Protein AF-A0A928TYC0-F1 (afdb_monomer)

Nearest PDB structures (foldseek):
  6ghc-assembly1_A  TM=6.977E-01  e=3.455E-02  Escherichia coli K-12
  8f43-assembly1_A  TM=5.283E-01  e=1.683E-02  Geobacillus stearothermophilus
  8t7s-assembly1_A  TM=5.550E-01  e=7.572E-02  Streptococcus pyogenes
  7z4j-assembly1_B  TM=5.495E-01  e=1.746E+00  Streptococcus pyogenes
  8tzz-assembly1_A  TM=5.481E-01  e=2.267E+00  Streptococcus pyogenes

Mean predicted aligned error: 2.91 Å

Foldseek 3Di:
DCVVLVQAFLQQRHHCVNVVHFADKAQLQDVVRVTDPDPQRITGHHPLQRVLCPNDDDDPVCVVQLLGADDSPPDDLVCFWDADLVQQDIDGPGPNNVNSCVSSVNRDPSNSVVSND

pLDDT: mean 95.1, std 7.68, range [41.31, 98.75]

Secondary structure (DSSP, 8-state):
-TTTTTTB-TTT--BHHHHTS--EEEESS-GGGT--SSTTTEEEE-HHHHHHHTT----HHHHHTT-SPPPTTTS-HHHHEEEETTTTEEEESSHHHHHHHHHTTTT-HHHHHHT--

Solvent-accessible surface area (backbone atoms only — not comparable to full-atom values): 6641 Å² total; per-residue (Å²): 105,57,76,82,41,73,45,21,14,52,85,74,59,54,31,32,76,81,65,74,40,87,64,40,82,33,48,65,46,24,63,95,77,73,33,59,93,47,80,90,31,54,39,45,21,37,66,63,46,42,59,51,43,57,77,56,69,61,49,75,69,37,46,76,62,35,43,37,73,76,49,71,86,80,47,71,57,74,72,21,38,43,79,37,72,92,76,23,38,73,42,58,69,36,61,30,24,42,38,30,39,60,57,44,50,54,69,39,68,75,51,23,62,64,50,70,112

Sequence (117 aa):
MRLKYLRACGYCGVTETSAGSELTIDHYQPHASGGTEADDNLVYACTKCNQYKHNFWPTAQQLAQGLRILHPLNDDISIHISANDEAGYLVALTPTGMFHINLLHLNRPQLVELSIV

Radius of gyration: 13.86 Å; Cα contacts (8 Å, |Δi|>4): 188; chains: 1; bounding box: 30×31×35 Å

Structure (mmCIF, N/CA/C/O backbone):
data_AF-A0A928TYC0-F1
#
_entry.id   AF-A0A928TYC0-F1
#
loop_
_atom_site.group_PDB
_atom_site.id
_atom_site.type_symbol
_atom_site.label_atom_id
_atom_site.label_alt_id
_atom_site.label_comp_id
_atom_site.label_asym_id
_atom_site.label_entity_id
_atom_site.label_seq_id
_atom_site.pdbx_PDB_ins_code
_atom_site.Cartn_x
_atom_site.Cartn_y
_atom_site.Cartn_z
_atom_site.occupancy
_atom_site.B_iso_or_equiv
_atom_site.auth_seq_id
_atom_site.auth_comp_id
_atom_site.auth_asym_id
_atom_site.auth_atom_id
_atom_site.pdbx_PDB_model_num
ATOM 1 N N . MET A 1 1 ? -8.725 -13.272 -5.836 1.00 83.44 1 MET A N 1
ATOM 2 C CA . MET A 1 1 ? -7.645 -12.292 -5.555 1.00 83.44 1 MET A CA 1
ATOM 3 C C . MET A 1 1 ? -6.713 -11.988 -6.728 1.00 83.44 1 MET A C 1
ATOM 5 O O . MET A 1 1 ? -6.721 -10.854 -7.173 1.00 83.44 1 MET A O 1
ATOM 9 N N . ARG A 1 2 ? -5.930 -12.938 -7.261 1.00 92.88 2 ARG A N 1
ATOM 10 C CA . ARG A 1 2 ? -4.887 -12.659 -8.280 1.00 92.88 2 ARG A CA 1
ATOM 11 C C . ARG A 1 2 ? -5.361 -11.839 -9.487 1.00 92.88 2 ARG A C 1
ATOM 13 O O . ARG A 1 2 ? -4.737 -10.848 -9.843 1.00 92.88 2 ARG A O 1
ATOM 20 N N . LEU A 1 3 ? -6.495 -12.216 -10.084 1.00 93.38 3 LEU A N 1
ATOM 21 C CA . LEU A 1 3 ? -7.077 -11.493 -11.225 1.00 93.38 3 LEU A CA 1
ATOM 22 C C . LEU A 1 3 ? -7.606 -10.099 -10.844 1.00 93.38 3 LEU A C 1
ATOM 24 O O . LEU A 1 3 ? -7.484 -9.180 -11.644 1.00 93.38 3 LEU A O 1
ATOM 28 N N . LYS A 1 4 ? -8.121 -9.932 -9.614 1.00 94.12 4 LYS A N 1
ATOM 29 C CA . LYS A 1 4 ? -8.610 -8.647 -9.067 1.00 94.12 4 LYS A CA 1
ATOM 30 C C . LYS A 1 4 ? -7.506 -7.585 -9.062 1.00 94.12 4 LYS A C 1
ATOM 32 O O . LYS A 1 4 ? -7.785 -6.415 -9.266 1.00 94.12 4 LYS A O 1
ATOM 37 N N . TYR A 1 5 ? -6.264 -8.020 -8.857 1.00 96.38 5 TYR A N 1
ATOM 38 C CA . TYR A 1 5 ? -5.074 -7.173 -8.806 1.00 96.38 5 TYR A CA 1
ATOM 39 C C . TYR A 1 5 ? -4.174 -7.319 -10.038 1.00 96.38 5 TYR A C 1
ATOM 41 O O . TYR A 1 5 ? -2.997 -6.987 -9.974 1.00 96.38 5 TYR A O 1
ATOM 49 N N . LEU A 1 6 ? -4.683 -7.867 -11.148 1.00 96.69 6 LEU A N 1
ATOM 50 C CA . LEU A 1 6 ? -3.914 -8.047 -12.389 1.00 96.69 6 LEU A CA 1
ATOM 51 C C . LEU A 1 6 ? -2.568 -8.779 -12.191 1.00 96.69 6 LEU A C 1
ATOM 53 O O . LEU A 1 6 ? -1.602 -8.516 -12.900 1.00 96.69 6 LEU A O 1
ATOM 57 N N . ARG A 1 7 ? -2.503 -9.718 -11.234 1.00 97.31 7 ARG A N 1
ATOM 58 C CA . ARG A 1 7 ? -1.274 -10.437 -10.833 1.00 97.31 7 ARG A CA 1
ATOM 59 C C . ARG A 1 7 ? -0.136 -9.506 -10.384 1.00 97.31 7 ARG A C 1
ATOM 61 O O . ARG A 1 7 ? 1.039 -9.841 -10.532 1.00 97.31 7 ARG A O 1
ATOM 68 N N . ALA A 1 8 ? -0.488 -8.361 -9.811 1.00 97.50 8 ALA A N 1
ATOM 69 C CA . ALA A 1 8 ? 0.429 -7.387 -9.247 1.00 97.50 8 ALA A CA 1
ATOM 70 C C . ALA A 1 8 ? 0.133 -7.126 -7.766 1.00 97.50 8 ALA A C 1
ATOM 72 O O . ALA A 1 8 ? -0.973 -7.343 -7.273 1.00 97.50 8 ALA A O 1
ATOM 73 N N . CYS A 1 9 ? 1.144 -6.668 -7.038 1.00 98.25 9 CYS A N 1
ATOM 74 C CA . CYS A 1 9 ? 1.006 -6.220 -5.663 1.00 98.25 9 CYS A CA 1
ATOM 75 C C . CYS A 1 9 ? 0.120 -4.972 -5.627 1.00 98.25 9 CYS A C 1
ATOM 77 O O . CYS A 1 9 ? 0.474 -3.962 -6.228 1.00 98.25 9 CYS A O 1
ATOM 79 N N . GLY A 1 10 ? -0.975 -5.001 -4.868 1.00 97.94 10 GLY A N 1
ATOM 80 C CA . GLY A 1 10 ? -1.871 -3.856 -4.715 1.00 97.94 10 GLY A CA 1
ATOM 81 C C . GLY A 1 10 ? -1.175 -2.618 -4.145 1.00 97.94 10 GLY A C 1
ATOM 82 O O . GLY A 1 10 ? -1.563 -1.507 -4.463 1.00 97.94 10 GLY A O 1
ATOM 83 N N . TYR A 1 11 ? -0.115 -2.794 -3.354 1.00 98.06 11 TYR A N 1
ATOM 84 C CA . TYR A 1 11 ? 0.597 -1.678 -2.730 1.00 98.06 11 TYR A CA 1
ATOM 85 C C . TYR A 1 11 ? 1.693 -1.053 -3.597 1.00 98.06 11 TYR A C 1
ATOM 87 O O . TYR A 1 11 ? 1.846 0.160 -3.604 1.00 98.06 11 TYR A O 1
ATOM 95 N N . CYS A 1 12 ? 2.499 -1.866 -4.287 1.00 96.69 12 CYS A N 1
ATOM 96 C CA . CYS A 1 12 ? 3.680 -1.374 -5.014 1.00 96.69 12 CYS A CA 1
ATOM 97 C C . CYS A 1 12 ? 3.698 -1.705 -6.507 1.00 96.69 12 CYS A C 1
ATOM 99 O O . CYS A 1 12 ? 4.694 -1.432 -7.164 1.00 96.69 12 CYS A O 1
ATOM 101 N N . GLY A 1 13 ? 2.670 -2.366 -7.038 1.00 95.94 13 GLY A N 1
ATOM 102 C CA . GLY A 1 13 ? 2.583 -2.711 -8.458 1.00 95.94 13 GLY A CA 1
ATOM 103 C C . GLY A 1 13 ? 3.507 -3.841 -8.932 1.00 95.9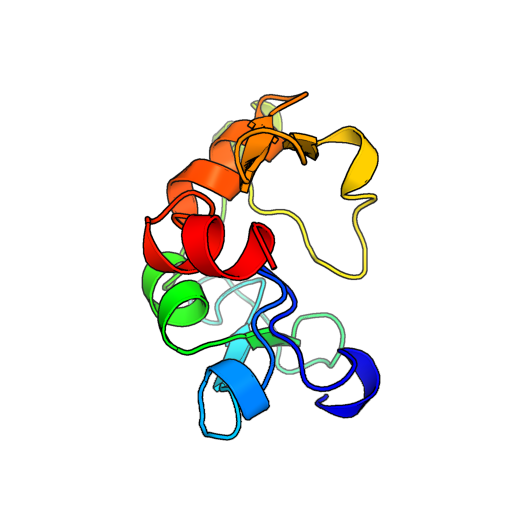4 13 GLY A C 1
ATOM 104 O O . GLY A 1 13 ? 3.361 -4.292 -10.063 1.00 95.94 13 GLY A O 1
ATOM 105 N N . VAL A 1 14 ? 4.416 -4.361 -8.093 1.00 95.94 14 VAL A N 1
ATOM 106 C CA . VAL A 1 14 ? 5.288 -5.498 -8.460 1.00 95.94 14 VAL A CA 1
ATOM 107 C C . VAL A 1 14 ? 4.460 -6.680 -8.948 1.00 95.94 14 VAL A C 1
ATOM 109 O O . VAL A 1 14 ? 3.600 -7.173 -8.219 1.00 95.94 14 VAL A O 1
ATOM 112 N N . THR A 1 15 ? 4.760 -7.157 -10.152 1.00 96.81 15 THR A N 1
ATOM 113 C CA . THR A 1 15 ? 4.076 -8.300 -10.765 1.00 96.81 15 THR A CA 1
ATOM 114 C C . THR A 1 15 ? 4.626 -9.635 -10.261 1.00 96.81 15 THR A C 1
ATOM 116 O O . THR A 1 15 ? 5.768 -9.714 -9.807 1.00 96.81 15 THR A O 1
ATOM 119 N N . GLU A 1 16 ? 3.840 -10.707 -10.390 1.00 96.75 16 GLU A N 1
ATOM 120 C CA . GLU A 1 16 ? 4.314 -12.087 -10.176 1.00 96.75 16 GLU A CA 1
ATOM 121 C C . GLU A 1 16 ? 5.559 -12.402 -11.020 1.00 96.75 16 GLU A C 1
ATOM 123 O O . GLU A 1 16 ? 6.484 -13.050 -10.538 1.00 96.75 16 GLU A O 1
ATOM 128 N N . THR A 1 17 ? 5.617 -11.892 -12.256 1.00 95.69 17 THR A N 1
ATOM 129 C CA . THR A 1 17 ? 6.767 -12.064 -13.154 1.00 95.69 17 THR A CA 1
ATOM 130 C C . THR A 1 17 ? 8.019 -11.396 -12.592 1.00 95.69 17 THR A C 1
ATOM 132 O O . THR A 1 17 ? 9.063 -12.034 -12.510 1.00 95.69 17 THR A O 1
ATOM 135 N N . SER A 1 18 ? 7.913 -10.143 -12.140 1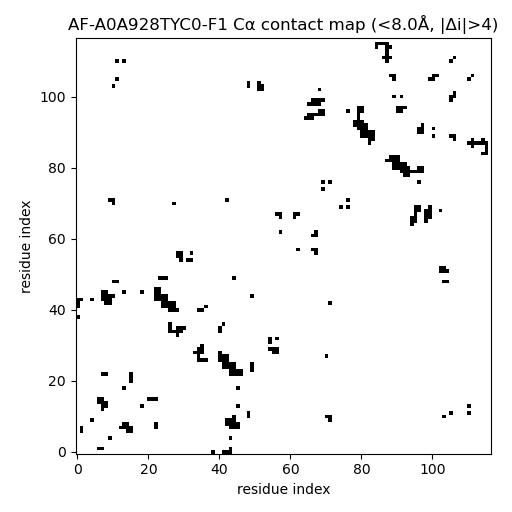.00 94.19 18 SER A N 1
ATOM 136 C CA . SER A 1 18 ? 9.027 -9.418 -11.511 1.00 94.19 18 SER A CA 1
ATOM 137 C C . SER A 1 18 ? 9.452 -10.052 -10.180 1.00 94.19 18 SER A C 1
ATOM 139 O O . SER A 1 18 ? 10.625 -10.012 -9.823 1.00 94.19 18 SER A O 1
ATOM 141 N N . ALA A 1 19 ? 8.509 -10.644 -9.441 1.00 93.81 19 ALA A N 1
ATOM 142 C CA . ALA A 1 19 ? 8.775 -11.365 -8.196 1.00 93.81 19 ALA A CA 1
ATOM 143 C C . ALA A 1 19 ? 9.269 -12.809 -8.409 1.00 93.81 19 ALA A C 1
ATOM 145 O O . ALA A 1 19 ? 9.694 -13.451 -7.447 1.00 93.81 19 ALA A O 1
ATOM 146 N N . GLY A 1 20 ? 9.166 -13.347 -9.628 1.00 95.62 20 GLY A N 1
ATOM 147 C CA . GLY A 1 20 ? 9.465 -14.745 -9.947 1.00 95.62 20 GLY A CA 1
ATOM 148 C C . GLY A 1 20 ? 8.584 -15.769 -9.217 1.00 95.62 20 GLY A C 1
ATOM 149 O O . GLY A 1 20 ? 8.991 -16.919 -9.072 1.00 95.62 20 GLY A O 1
ATOM 150 N N . SER A 1 21 ? 7.422 -15.366 -8.692 1.00 95.50 21 SER A N 1
ATOM 151 C CA . SER A 1 21 ? 6.551 -16.216 -7.865 1.00 95.50 21 SER A CA 1
ATOM 152 C C . SER A 1 21 ? 5.141 -15.638 -7.706 1.00 95.50 21 SER A C 1
ATOM 154 O O . SER A 1 21 ? 4.903 -14.457 -7.965 1.00 95.50 21 SER A O 1
ATOM 156 N N . GLU A 1 22 ? 4.199 -16.472 -7.250 1.00 97.25 22 GLU A N 1
ATOM 157 C CA . GLU A 1 22 ? 2.928 -15.976 -6.713 1.00 97.25 22 GLU A CA 1
ATOM 158 C C . GLU A 1 22 ? 3.174 -15.111 -5.469 1.00 97.25 22 GLU A C 1
ATOM 160 O O . GLU A 1 22 ? 4.104 -15.342 -4.694 1.00 97.25 22 GLU A O 1
ATOM 165 N N . LEU A 1 23 ? 2.337 -14.095 -5.286 1.00 97.81 23 LEU A N 1
ATOM 166 C CA . LEU A 1 23 ? 2.421 -13.173 -4.163 1.00 97.81 23 LEU A CA 1
ATOM 167 C C . LEU A 1 23 ? 1.588 -13.680 -2.978 1.00 97.81 23 LEU A C 1
ATOM 169 O O . LEU A 1 23 ? 0.871 -14.677 -3.047 1.00 97.81 23 LEU A O 1
ATOM 173 N N . THR A 1 24 ? 1.680 -12.965 -1.866 1.00 98.06 24 THR A N 1
ATOM 174 C CA . THR A 1 24 ? 0.981 -13.297 -0.622 1.00 98.06 24 THR A CA 1
ATOM 175 C C . THR A 1 24 ? -0.378 -12.604 -0.524 1.00 98.06 24 THR A C 1
ATOM 177 O O . THR A 1 24 ? -0.707 -11.708 -1.307 1.00 98.06 24 THR A O 1
ATOM 180 N N . ILE A 1 25 ? -1.164 -13.013 0.469 1.00 97.69 25 ILE A N 1
ATOM 181 C CA . ILE A 1 25 ? -2.396 -12.340 0.879 1.00 97.69 25 ILE A CA 1
ATOM 182 C C . ILE A 1 25 ? -2.088 -11.541 2.148 1.00 97.69 25 ILE A C 1
ATOM 184 O O . ILE A 1 25 ? -1.529 -12.089 3.096 1.00 97.69 25 ILE A O 1
ATOM 188 N N . ASP A 1 26 ? -2.411 -10.251 2.141 1.00 98.25 26 ASP A N 1
ATOM 189 C CA . ASP A 1 26 ? -2.342 -9.364 3.303 1.00 98.25 26 ASP A CA 1
ATOM 190 C C . ASP A 1 26 ? -3.754 -8.979 3.749 1.00 98.25 26 ASP A C 1
ATOM 192 O O . ASP A 1 26 ? -4.619 -8.698 2.918 1.00 98.25 26 ASP A O 1
ATOM 196 N N . HIS A 1 27 ? -3.966 -8.918 5.060 1.00 98.38 27 HIS A N 1
ATOM 197 C CA . HIS A 1 27 ? -5.163 -8.331 5.650 1.00 98.38 27 HIS A CA 1
ATOM 198 C C . HIS A 1 27 ? -4.943 -6.834 5.824 1.00 98.38 27 HIS A C 1
ATOM 200 O O . HIS A 1 27 ? -4.165 -6.429 6.690 1.00 98.38 27 HIS A O 1
ATOM 206 N N . TYR A 1 28 ? -5.633 -6.005 5.041 1.00 98.31 28 TYR A N 1
ATOM 207 C CA . TYR A 1 28 ? -5.516 -4.549 5.092 1.00 98.31 28 TYR A CA 1
ATOM 208 C C . TYR A 1 28 ? -5.659 -4.026 6.528 1.00 98.31 28 TYR A C 1
ATOM 210 O O . TYR A 1 28 ? -4.736 -3.392 7.044 1.00 98.31 28 TYR A O 1
ATOM 218 N N . GLN A 1 29 ? -6.753 -4.390 7.200 1.00 98.38 29 GLN A N 1
ATOM 219 C CA . GLN A 1 29 ? -6.858 -4.385 8.653 1.00 98.38 29 GLN A CA 1
ATOM 220 C C . GLN A 1 29 ? -6.370 -5.732 9.194 1.00 98.38 29 GLN A C 1
ATOM 222 O O . GLN A 1 29 ? -6.989 -6.753 8.896 1.00 98.38 29 GLN A O 1
ATOM 227 N N . PRO A 1 30 ? -5.300 -5.775 10.003 1.00 97.75 30 PRO A N 1
ATOM 228 C CA . PRO A 1 30 ? -4.823 -7.015 10.606 1.00 97.75 30 PRO A CA 1
ATOM 229 C C . PRO A 1 30 ? -5.871 -7.658 11.523 1.00 97.75 30 PRO A C 1
ATOM 231 O O . PRO A 1 30 ? -6.605 -6.959 12.227 1.00 97.75 30 PRO A O 1
ATOM 234 N N . HIS A 1 31 ? -5.870 -8.989 11.625 1.00 95.56 31 HIS A N 1
ATOM 235 C CA . HIS A 1 31 ? -6.732 -9.720 12.568 1.00 95.56 31 HIS A CA 1
ATOM 236 C C . HIS A 1 31 ? -6.588 -9.261 14.015 1.00 95.56 31 HIS A C 1
ATOM 238 O O . HIS A 1 31 ? -7.584 -9.093 14.714 1.00 95.56 31 HIS A O 1
ATOM 244 N N . ALA A 1 32 ? -5.354 -9.003 14.457 1.00 95.44 32 ALA A N 1
ATOM 245 C CA . ALA A 1 32 ? -5.074 -8.508 15.805 1.00 95.44 32 ALA A CA 1
ATOM 246 C C . ALA A 1 32 ? -5.738 -7.148 16.098 1.00 95.44 32 ALA A C 1
ATOM 248 O O . ALA A 1 32 ? -5.888 -6.769 17.256 1.00 95.44 32 ALA A O 1
ATOM 249 N N . SER A 1 33 ? -6.150 -6.427 15.055 1.00 96.31 33 SER A N 1
ATOM 250 C CA . SER A 1 33 ? -6.861 -5.154 15.128 1.00 96.31 33 SER A CA 1
ATOM 251 C C . SER A 1 33 ? -8.337 -5.280 14.735 1.00 96.31 33 SER A C 1
ATOM 253 O O . SER A 1 33 ? -8.980 -4.257 14.524 1.00 96.31 33 SER A O 1
ATOM 255 N N . GLY A 1 34 ? -8.886 -6.497 14.637 1.00 97.12 34 GLY A N 1
ATOM 256 C CA . GLY A 1 34 ? -10.297 -6.751 14.322 1.00 97.12 34 GLY A CA 1
ATOM 257 C C . GLY A 1 34 ? -10.617 -6.926 12.834 1.00 97.12 34 GLY A C 1
ATOM 258 O O . GLY A 1 34 ? -11.787 -6.886 12.466 1.00 97.12 34 GLY A O 1
ATOM 259 N N . GLY A 1 35 ? -9.606 -7.108 11.981 1.00 97.06 35 GLY A N 1
ATOM 260 C CA . GLY A 1 35 ? -9.800 -7.378 10.556 1.00 97.06 35 GLY A CA 1
ATOM 261 C C . GLY A 1 35 ? -10.484 -8.714 10.266 1.00 97.06 35 GLY A C 1
ATOM 262 O O . GLY A 1 35 ? -10.358 -9.677 11.028 1.00 97.06 35 GLY A O 1
ATOM 263 N N . THR A 1 36 ? -11.199 -8.766 9.144 1.00 97.06 36 THR A N 1
ATOM 264 C CA . THR A 1 36 ? -11.975 -9.926 8.686 1.00 97.06 36 THR A CA 1
ATOM 265 C C . THR A 1 36 ? -11.267 -10.670 7.549 1.00 97.06 36 THR A C 1
ATOM 267 O O . THR A 1 36 ? -10.339 -10.151 6.932 1.00 97.06 36 THR A O 1
ATOM 270 N N . GLU A 1 37 ? -11.750 -11.871 7.230 1.00 96.56 37 GLU A N 1
ATOM 271 C CA . GLU A 1 37 ? -11.354 -12.640 6.034 1.00 96.56 37 GLU A CA 1
ATOM 272 C C . GLU A 1 37 ? -12.173 -12.262 4.785 1.00 96.56 37 GLU A C 1
ATOM 274 O O . GLU A 1 37 ? -12.205 -13.000 3.802 1.00 96.56 37 GLU A O 1
ATOM 279 N N . ALA A 1 38 ? -12.920 -11.157 4.834 1.00 95.94 38 ALA A N 1
ATOM 280 C CA . ALA A 1 38 ? -13.757 -10.741 3.720 1.00 95.94 38 ALA A CA 1
ATOM 281 C C . ALA A 1 38 ? -12.904 -10.182 2.570 1.00 95.94 38 ALA A C 1
ATOM 283 O O . ALA A 1 38 ? -11.876 -9.542 2.785 1.00 95.94 38 ALA A O 1
ATOM 284 N N . ASP A 1 39 ? -13.358 -10.395 1.334 1.00 93.44 39 ASP A N 1
ATOM 285 C CA . ASP A 1 39 ? -12.641 -10.019 0.105 1.00 93.44 39 ASP A CA 1
ATOM 286 C C . ASP A 1 39 ? -12.310 -8.516 -0.017 1.00 93.44 39 ASP A C 1
ATOM 288 O O . ASP A 1 39 ? -11.485 -8.132 -0.854 1.00 93.44 39 ASP A O 1
ATOM 292 N N . ASP A 1 40 ? -12.979 -7.657 0.751 1.00 94.38 40 ASP A N 1
ATOM 293 C CA . ASP A 1 40 ? -12.746 -6.213 0.836 1.00 94.38 40 ASP A CA 1
ATOM 294 C C . ASP A 1 40 ? -11.646 -5.828 1.839 1.00 94.38 40 ASP A C 1
ATOM 296 O O . ASP A 1 40 ? -11.113 -4.727 1.743 1.00 94.38 40 ASP A O 1
ATOM 300 N N . ASN A 1 41 ? -11.264 -6.737 2.740 1.00 97.81 41 ASN A N 1
ATOM 301 C CA . ASN A 1 41 ? -10.135 -6.589 3.656 1.00 97.81 41 ASN A CA 1
ATOM 302 C C . ASN A 1 41 ? -8.866 -7.306 3.158 1.00 97.81 41 ASN A C 1
ATOM 304 O O . ASN A 1 41 ? -7.798 -7.133 3.739 1.00 97.81 41 ASN A O 1
ATOM 308 N N . LEU A 1 42 ? -8.952 -8.114 2.096 1.00 98.00 42 LEU A N 1
ATOM 309 C CA . LEU A 1 42 ? -7.814 -8.865 1.560 1.00 98.00 42 LEU A CA 1
ATOM 310 C C . LEU A 1 42 ? -7.148 -8.153 0.376 1.00 98.00 42 LEU A C 1
ATOM 312 O O . LEU A 1 42 ? -7.772 -7.883 -0.655 1.00 98.00 42 LEU A O 1
ATOM 316 N N . VAL A 1 43 ? -5.837 -7.936 0.488 1.00 98.44 43 VAL A N 1
ATOM 317 C CA . VAL A 1 43 ? -4.990 -7.312 -0.535 1.00 98.44 43 VAL A CA 1
ATOM 318 C C . VAL A 1 43 ? -3.970 -8.314 -1.061 1.00 98.44 43 VAL A C 1
ATOM 320 O O . VAL A 1 43 ? -3.304 -9.012 -0.298 1.00 98.44 43 VAL A O 1
ATOM 323 N N . TYR A 1 44 ? -3.816 -8.388 -2.387 1.00 98.50 44 TYR A N 1
ATOM 324 C CA . TYR A 1 44 ? -2.762 -9.209 -2.985 1.00 98.50 44 TYR A CA 1
ATOM 325 C C . TYR A 1 44 ? -1.452 -8.444 -2.895 1.00 98.50 44 TYR A C 1
ATOM 327 O O . TYR A 1 44 ? -1.331 -7.365 -3.468 1.00 98.50 44 TYR A O 1
ATOM 335 N N . ALA A 1 45 ? -0.488 -8.956 -2.140 1.00 98.31 45 ALA A N 1
ATOM 336 C CA . ALA A 1 45 ? 0.693 -8.199 -1.757 1.00 98.31 45 ALA A CA 1
ATOM 337 C C . ALA A 1 45 ? 1.963 -9.021 -1.949 1.00 98.31 45 ALA A C 1
ATOM 339 O O . ALA A 1 45 ? 2.042 -10.183 -1.548 1.00 98.31 45 ALA A O 1
ATOM 340 N N . CYS A 1 46 ? 3.004 -8.410 -2.516 1.00 98.12 46 CYS A N 1
ATOM 341 C CA . CYS A 1 46 ? 4.325 -9.028 -2.521 1.00 98.12 46 CYS A CA 1
ATOM 342 C C . CYS A 1 46 ? 4.831 -9.210 -1.083 1.00 98.12 46 CYS A C 1
ATOM 344 O O . CYS A 1 46 ? 4.498 -8.425 -0.189 1.00 98.12 46 CYS A O 1
ATOM 346 N N . THR A 1 47 ? 5.684 -10.214 -0.876 1.00 97.88 47 THR A N 1
ATOM 347 C CA . THR A 1 47 ? 6.214 -10.574 0.447 1.00 97.88 47 THR A CA 1
ATOM 348 C C . THR A 1 47 ? 6.810 -9.377 1.184 1.00 97.88 47 THR A C 1
ATOM 350 O O . THR A 1 47 ? 6.583 -9.217 2.377 1.00 97.88 47 THR A O 1
ATOM 353 N N . LYS A 1 48 ? 7.522 -8.491 0.474 1.00 97.94 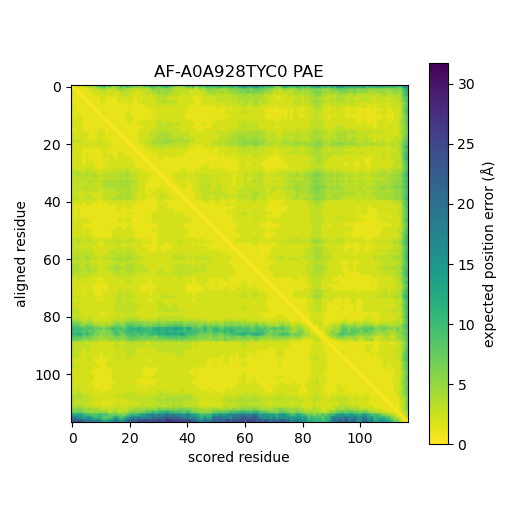48 LYS A N 1
ATOM 354 C CA . LYS A 1 48 ? 8.134 -7.297 1.070 1.00 97.94 48 LYS A CA 1
ATOM 355 C C . LYS A 1 48 ? 7.099 -6.302 1.589 1.00 97.94 48 LYS A C 1
ATOM 357 O O . LYS A 1 48 ? 7.199 -5.900 2.738 1.00 97.94 48 LYS A O 1
ATOM 362 N N . CYS A 1 49 ? 6.102 -5.926 0.789 1.00 98.44 49 CYS A N 1
ATOM 363 C CA . CYS A 1 49 ? 5.078 -4.977 1.237 1.00 98.44 49 CYS A CA 1
ATOM 364 C C . CYS A 1 49 ? 4.239 -5.538 2.388 1.00 98.44 49 CYS A C 1
ATOM 366 O O . CYS A 1 49 ?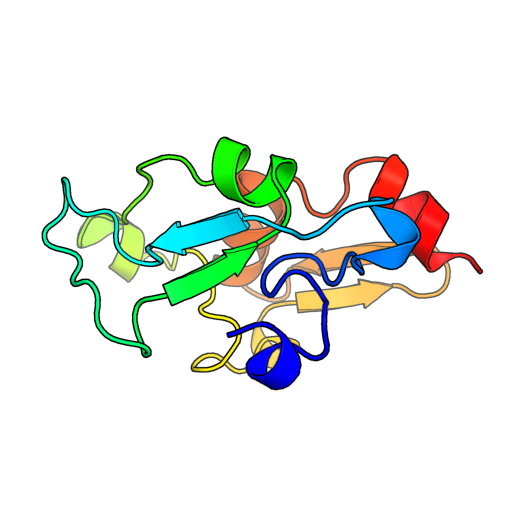 3.978 -4.808 3.338 1.00 98.44 49 CYS A O 1
ATOM 368 N N . ASN A 1 50 ? 3.886 -6.826 2.336 1.00 98.44 50 ASN A N 1
ATOM 369 C CA . ASN A 1 50 ? 3.187 -7.494 3.433 1.00 98.44 50 ASN A CA 1
ATOM 370 C C . ASN A 1 50 ? 4.033 -7.464 4.727 1.00 98.44 50 ASN A C 1
ATOM 372 O O . ASN A 1 50 ? 3.564 -7.041 5.778 1.00 98.44 50 ASN A O 1
ATOM 376 N N . GLN A 1 51 ? 5.331 -7.781 4.635 1.00 98.31 51 GLN A N 1
ATOM 377 C CA . GLN A 1 51 ? 6.257 -7.707 5.773 1.00 98.31 51 GLN A CA 1
ATOM 378 C C . GLN A 1 51 ? 6.466 -6.286 6.310 1.00 98.31 51 GLN A C 1
ATOM 380 O O . GLN A 1 51 ? 6.530 -6.115 7.522 1.00 98.31 51 GLN A O 1
ATOM 385 N N . TYR A 1 52 ? 6.583 -5.276 5.443 1.00 98.44 52 TYR A N 1
ATOM 386 C CA . TYR A 1 52 ? 6.758 -3.883 5.869 1.00 98.44 52 TYR A CA 1
ATOM 387 C C . TYR A 1 52 ? 5.508 -3.326 6.547 1.00 98.44 52 TYR A C 1
ATOM 389 O O . TYR A 1 52 ? 5.611 -2.662 7.575 1.00 98.44 52 TYR A O 1
ATOM 397 N N . LYS A 1 53 ? 4.323 -3.631 6.005 1.00 98.38 53 LYS A N 1
ATOM 398 C CA . LYS A 1 53 ? 3.054 -3.273 6.639 1.00 98.38 53 LYS A CA 1
ATOM 399 C C . LYS A 1 53 ? 2.887 -3.981 7.982 1.00 98.38 53 LYS A C 1
ATOM 401 O O . LYS A 1 53 ? 2.441 -3.360 8.946 1.00 98.38 53 LYS A O 1
ATOM 406 N N . HIS A 1 54 ? 3.249 -5.264 8.044 1.00 97.56 54 HIS A N 1
ATOM 407 C CA . HIS A 1 54 ? 3.123 -6.098 9.233 1.00 97.56 54 HIS A CA 1
ATOM 408 C C . HIS A 1 54 ? 1.698 -5.990 9.826 1.00 97.56 54 HIS A C 1
ATOM 410 O O . HIS A 1 54 ? 0.694 -6.011 9.113 1.00 97.56 54 HIS A O 1
ATOM 416 N N . ASN A 1 55 ? 1.601 -5.827 11.142 1.00 97.56 55 ASN A N 1
ATOM 417 C CA . ASN A 1 55 ? 0.369 -5.621 11.892 1.00 97.56 55 ASN A CA 1
ATOM 418 C C . ASN A 1 55 ? -0.022 -4.138 12.040 1.00 97.56 55 ASN A C 1
ATOM 420 O O . ASN A 1 55 ? -0.747 -3.804 12.978 1.00 97.56 55 ASN A O 1
ATOM 424 N N . PHE A 1 56 ? 0.459 -3.241 11.174 1.00 98.38 56 PHE A N 1
ATOM 425 C CA . PHE A 1 56 ? 0.096 -1.832 11.272 1.00 98.38 56 PHE A CA 1
ATOM 426 C C . PHE A 1 56 ? -1.409 -1.625 11.054 1.00 98.38 56 PHE A C 1
ATOM 428 O O . PHE A 1 56 ? -1.974 -2.038 10.040 1.00 98.38 56 PHE A O 1
ATOM 435 N N . TRP A 1 57 ? -2.027 -0.905 11.987 1.00 98.31 57 TRP A N 1
ATOM 436 C CA . TRP A 1 57 ? -3.359 -0.330 11.862 1.00 98.31 57 TRP A CA 1
ATOM 437 C C . TRP A 1 57 ? -3.369 1.035 12.560 1.00 98.31 57 TRP A C 1
ATOM 439 O O . TRP A 1 57 ? -2.865 1.130 13.685 1.00 98.31 57 TRP A O 1
ATOM 449 N N . PRO A 1 58 ? -3.887 2.107 11.933 1.00 98.12 58 PRO A N 1
ATOM 450 C CA . PRO A 1 58 ? -3.833 3.432 12.530 1.00 98.12 58 PRO A CA 1
ATOM 451 C C . PRO A 1 58 ? -4.755 3.527 13.750 1.00 98.12 58 PRO A C 1
ATOM 453 O O . PRO A 1 58 ? -5.909 3.099 13.730 1.00 98.12 58 PRO A O 1
ATOM 456 N N . THR A 1 59 ? -4.269 4.168 14.809 1.00 98.06 59 THR A N 1
ATOM 457 C CA . THR A 1 59 ? -5.129 4.667 15.892 1.00 98.06 59 THR A CA 1
ATOM 458 C C . THR A 1 59 ? -6.043 5.788 15.385 1.00 98.06 59 THR A C 1
ATOM 460 O O . THR A 1 59 ? -5.766 6.416 14.363 1.00 98.06 59 THR A O 1
ATOM 463 N N . ALA A 1 60 ? -7.098 6.123 16.135 1.00 97.69 60 ALA A N 1
ATOM 464 C CA . ALA A 1 60 ? -7.985 7.239 15.785 1.00 97.69 60 ALA A CA 1
ATOM 465 C C . ALA A 1 60 ? -7.230 8.576 15.629 1.00 97.69 60 ALA A C 1
ATOM 467 O O . ALA A 1 60 ? -7.515 9.355 14.722 1.00 97.69 60 ALA A O 1
ATOM 468 N N . GLN A 1 61 ? -6.221 8.819 16.473 1.00 98.25 61 GLN A N 1
ATOM 469 C CA . GLN A 1 61 ? -5.393 10.023 16.399 1.00 98.25 61 GLN A CA 1
ATOM 470 C C . GLN A 1 61 ? -4.502 10.039 15.148 1.00 98.25 61 GLN A C 1
ATOM 472 O O . GLN A 1 61 ? -4.389 11.074 14.494 1.00 98.25 61 GLN A O 1
ATOM 477 N N . GLN A 1 62 ? -3.886 8.906 14.800 1.00 98.25 62 GLN A N 1
ATOM 478 C CA . GLN A 1 62 ? -3.103 8.772 13.566 1.00 98.25 62 GLN A CA 1
ATOM 479 C C . GLN A 1 62 ? -3.986 8.958 12.333 1.00 98.25 62 GLN A C 1
ATOM 481 O O . GLN A 1 62 ? -3.614 9.685 11.414 1.00 98.25 62 GLN A O 1
ATOM 486 N N . LEU A 1 63 ? -5.184 8.371 12.345 1.00 97.19 63 LEU A N 1
ATOM 487 C CA . LEU A 1 63 ? -6.150 8.502 11.264 1.00 97.19 63 LEU A CA 1
ATOM 488 C C . LEU A 1 63 ? -6.567 9.963 11.047 1.00 97.19 63 LEU A C 1
ATOM 490 O O . LEU A 1 63 ? -6.565 10.427 9.910 1.00 97.19 63 LEU A O 1
ATOM 494 N N . ALA A 1 64 ? -6.834 10.710 12.124 1.00 97.12 64 ALA A N 1
ATOM 495 C CA . ALA A 1 64 ? -7.156 12.139 12.058 1.00 97.12 64 ALA A CA 1
ATOM 496 C C . ALA A 1 64 ? -6.017 13.000 11.473 1.00 97.12 64 ALA A C 1
ATOM 498 O O . ALA A 1 64 ? -6.267 14.078 10.944 1.00 97.12 64 ALA A O 1
ATOM 499 N N . GLN A 1 65 ? -4.773 12.520 11.542 1.00 97.81 65 GLN A N 1
ATOM 500 C CA . GLN A 1 65 ? -3.593 13.164 10.952 1.00 97.81 65 GLN A CA 1
ATOM 501 C C . GLN A 1 65 ? -3.266 12.639 9.543 1.00 97.81 65 GLN A C 1
ATOM 503 O O . GLN A 1 65 ? -2.260 13.027 8.951 1.00 97.81 65 GLN A O 1
ATOM 508 N N . GLY A 1 66 ? -4.083 11.732 9.001 1.00 97.62 66 GLY A N 1
ATOM 509 C CA . GLY A 1 66 ? -3.842 11.093 7.711 1.00 97.62 66 GLY A CA 1
ATOM 510 C C . GLY A 1 66 ? -2.729 10.041 7.726 1.00 97.62 66 GLY A C 1
ATOM 511 O O . GLY A 1 66 ? -2.317 9.603 6.658 1.00 97.62 66 GLY A O 1
ATOM 512 N N . LEU A 1 67 ? -2.251 9.602 8.894 1.00 98.38 67 LEU A N 1
ATOM 513 C CA . LEU A 1 67 ? -1.186 8.604 9.044 1.00 98.38 67 LEU A CA 1
ATOM 514 C C . LEU A 1 67 ? -1.746 7.187 8.884 1.00 98.38 67 LEU A C 1
ATOM 516 O O . LEU A 1 67 ? -1.877 6.431 9.846 1.00 98.38 67 LEU A O 1
ATOM 520 N N . ARG A 1 68 ? -2.125 6.850 7.654 1.00 98.38 68 ARG A N 1
ATOM 521 C CA . ARG A 1 68 ? -2.659 5.543 7.272 1.00 98.38 68 ARG A CA 1
ATOM 522 C C . ARG A 1 68 ? -2.071 5.092 5.943 1.00 98.38 68 ARG A C 1
ATOM 524 O O . ARG A 1 68 ? -1.584 5.902 5.159 1.00 98.38 68 ARG A O 1
ATOM 531 N N . ILE A 1 69 ? -2.176 3.800 5.673 1.00 98.31 69 ILE A N 1
ATOM 532 C CA . ILE A 1 69 ? -1.966 3.270 4.328 1.00 98.31 69 ILE A CA 1
ATOM 533 C C . ILE A 1 69 ? -3.213 3.491 3.466 1.00 98.31 69 ILE A C 1
ATOM 535 O O . ILE A 1 69 ? -4.324 3.602 3.984 1.00 98.31 69 ILE A O 1
ATOM 539 N N . LEU A 1 70 ? -3.010 3.566 2.154 1.00 98.62 70 LEU A N 1
ATOM 540 C CA . LEU A 1 70 ? -4.067 3.570 1.157 1.00 98.62 70 LEU A CA 1
ATOM 541 C C . LEU A 1 70 ? -4.515 2.135 0.871 1.00 98.62 70 LEU A C 1
ATOM 543 O O . LEU A 1 70 ? -3.683 1.235 0.725 1.00 98.62 70 LEU A O 1
ATOM 547 N N . HIS A 1 71 ? -5.823 1.931 0.785 1.00 98.25 71 HIS A N 1
ATOM 548 C CA . HIS A 1 71 ? -6.416 0.711 0.282 1.00 98.25 71 HIS A CA 1
ATOM 549 C C . HIS A 1 71 ? -6.444 0.756 -1.252 1.00 98.25 71 HIS A C 1
ATOM 551 O O . HIS A 1 71 ? -7.106 1.621 -1.829 1.00 98.25 71 HIS A O 1
ATOM 557 N N . PRO A 1 72 ? -5.816 -0.207 -1.940 1.00 96.75 72 PRO A N 1
ATOM 558 C CA . PRO A 1 72 ? -5.555 -0.115 -3.378 1.00 96.75 72 PRO A CA 1
ATOM 559 C C . PRO A 1 72 ? -6.789 -0.153 -4.285 1.00 96.75 72 PRO A C 1
ATOM 561 O O . PRO A 1 72 ? -6.678 0.138 -5.469 1.00 96.75 72 PRO A O 1
ATOM 564 N N . LEU A 1 73 ? -7.950 -0.547 -3.757 1.00 95.44 73 LEU A N 1
ATOM 565 C CA . LEU A 1 73 ? -9.207 -0.592 -4.515 1.00 95.44 73 LEU A CA 1
ATOM 566 C C . LEU A 1 73 ? -10.271 0.388 -4.014 1.00 95.44 73 LEU A C 1
ATOM 568 O O . LEU A 1 73 ? -11.302 0.522 -4.664 1.00 95.44 73 LEU A O 1
ATOM 572 N N . ASN A 1 74 ? -10.048 1.027 -2.860 1.00 96.25 74 ASN A N 1
ATOM 573 C CA . ASN A 1 74 ? -11.059 1.892 -2.237 1.00 96.25 74 ASN A CA 1
ATOM 574 C C . ASN A 1 74 ? -10.612 3.357 -2.214 1.00 96.25 74 ASN A C 1
ATOM 576 O O . ASN A 1 74 ? -11.460 4.243 -2.207 1.00 96.25 74 ASN A O 1
ATOM 580 N N . ASP A 1 75 ? -9.301 3.609 -2.197 1.00 98.00 75 ASP A N 1
ATOM 581 C CA . ASP A 1 75 ? -8.745 4.953 -2.261 1.00 98.00 75 ASP A CA 1
ATOM 582 C C . ASP A 1 75 ? -8.359 5.328 -3.691 1.00 98.00 75 ASP A C 1
ATOM 584 O O . ASP A 1 75 ? -7.808 4.518 -4.438 1.00 98.00 75 ASP A O 1
ATOM 588 N N . ASP A 1 76 ? -8.575 6.594 -4.042 1.00 97.75 76 ASP A N 1
ATOM 589 C CA . ASP A 1 76 ? -7.979 7.181 -5.237 1.00 97.75 76 ASP A CA 1
ATOM 590 C C . ASP A 1 76 ? -6.509 7.517 -4.957 1.00 97.75 76 ASP A C 1
ATOM 592 O O . ASP A 1 76 ? -6.173 8.530 -4.337 1.00 97.75 76 ASP A O 1
ATOM 596 N N . ILE A 1 77 ? -5.616 6.633 -5.401 1.00 97.12 77 ILE A N 1
ATOM 597 C CA . ILE A 1 77 ? -4.173 6.754 -5.171 1.00 97.12 77 ILE A CA 1
ATOM 598 C C . ILE A 1 77 ? -3.605 8.042 -5.783 1.00 97.12 77 ILE A C 1
ATOM 600 O O . ILE A 1 77 ? -2.690 8.628 -5.201 1.00 97.12 77 ILE A O 1
ATOM 604 N N . SER A 1 78 ? -4.172 8.522 -6.896 1.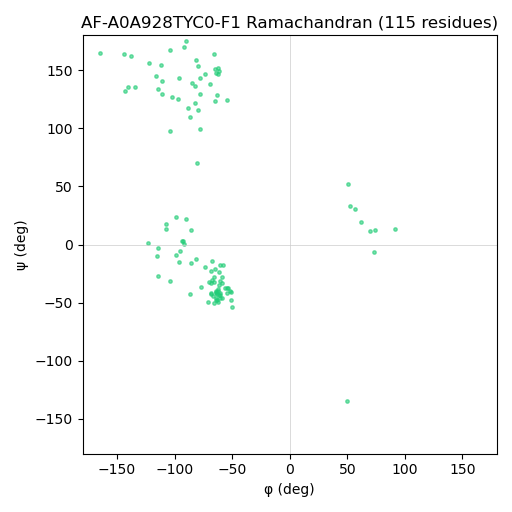00 96.94 78 SER A N 1
ATOM 605 C CA . SER A 1 78 ? -3.664 9.691 -7.628 1.00 96.94 78 SER A CA 1
ATOM 606 C C . SER A 1 78 ? -3.824 11.006 -6.860 1.00 96.94 78 SER A C 1
ATOM 608 O O . SER A 1 78 ? -3.045 11.936 -7.057 1.00 96.94 78 SER A O 1
ATOM 610 N N . ILE A 1 79 ? -4.765 11.069 -5.911 1.00 98.25 79 ILE A N 1
ATOM 611 C CA . ILE A 1 79 ? -4.909 12.203 -4.984 1.00 98.25 79 ILE A CA 1
ATOM 612 C C . ILE A 1 79 ? -3.719 12.276 -4.021 1.00 98.25 79 ILE A C 1
ATOM 614 O O . ILE A 1 79 ? -3.342 13.351 -3.553 1.00 98.25 79 ILE A O 1
ATOM 618 N N . HIS A 1 80 ? -3.128 11.130 -3.687 1.00 98.25 80 HIS A N 1
ATOM 619 C CA . HIS A 1 80 ? -2.154 11.018 -2.612 1.00 98.25 80 HIS A CA 1
ATOM 620 C C . HIS A 1 80 ? -0.716 10.892 -3.102 1.00 98.25 80 HIS A C 1
ATOM 622 O O . HIS A 1 80 ? 0.193 11.319 -2.384 1.00 98.25 80 HIS A O 1
ATOM 628 N N . ILE A 1 81 ? -0.504 10.282 -4.267 1.00 97.81 81 ILE A N 1
ATOM 629 C CA . ILE A 1 81 ? 0.808 9.897 -4.781 1.00 97.81 81 ILE A CA 1
ATOM 630 C C . ILE A 1 81 ? 0.870 10.168 -6.286 1.00 97.81 81 ILE A C 1
ATOM 632 O O . ILE A 1 81 ? -0.036 9.794 -7.024 1.00 97.81 81 ILE A O 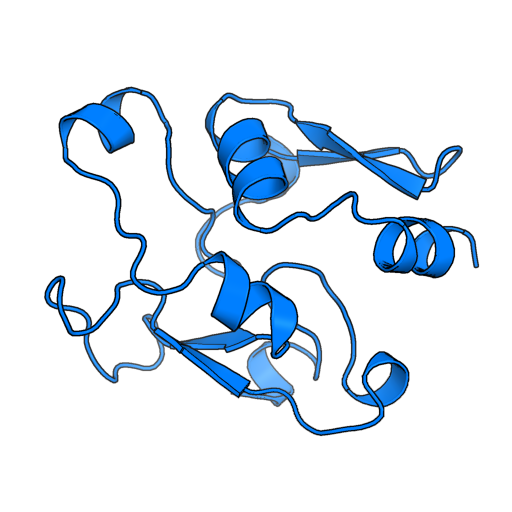1
ATOM 636 N N . SER A 1 82 ? 1.979 10.755 -6.733 1.00 95.75 82 SER A N 1
ATOM 637 C CA . SER A 1 82 ? 2.339 10.884 -8.149 1.00 95.75 82 SER A CA 1
ATOM 638 C C . SER A 1 82 ? 3.615 10.101 -8.438 1.00 95.75 82 SER A C 1
ATOM 640 O O . SER A 1 82 ? 4.520 10.080 -7.605 1.00 95.75 82 SER A O 1
ATOM 642 N N . ALA A 1 83 ? 3.727 9.503 -9.621 1.00 92.31 83 ALA A N 1
ATOM 643 C CA . ALA A 1 83 ? 5.009 9.022 -10.126 1.00 92.31 83 ALA A CA 1
ATOM 644 C C . ALA A 1 83 ? 5.831 10.201 -10.673 1.00 92.31 83 ALA A C 1
ATOM 646 O O . ALA A 1 83 ? 5.267 11.148 -11.225 1.00 92.31 83 ALA A O 1
ATOM 647 N N . ASN A 1 84 ? 7.148 10.164 -10.477 1.00 89.31 84 ASN A N 1
ATOM 648 C CA . ASN A 1 84 ? 8.100 10.960 -11.241 1.00 89.31 84 ASN A CA 1
ATOM 649 C C . ASN A 1 84 ? 8.787 10.027 -12.242 1.00 89.31 84 ASN A C 1
ATOM 651 O O . ASN A 1 84 ? 9.737 9.333 -11.881 1.00 89.31 84 ASN A O 1
ATOM 655 N N . ASP A 1 85 ? 8.299 10.023 -13.479 1.00 80.69 85 ASP A N 1
ATOM 656 C CA . ASP A 1 85 ? 8.756 9.096 -14.519 1.00 80.69 85 ASP A CA 1
ATOM 657 C C . ASP A 1 85 ? 10.221 9.334 -14.924 1.00 80.69 85 ASP A C 1
ATOM 659 O O . ASP A 1 85 ? 10.919 8.394 -15.290 1.00 80.69 85 ASP A O 1
ATOM 663 N N . GLU A 1 86 ? 10.733 10.565 -14.798 1.00 81.75 86 GLU A N 1
ATOM 664 C CA . GLU A 1 86 ? 12.131 10.878 -15.133 1.00 81.75 86 GLU A CA 1
ATOM 665 C C . GLU A 1 86 ? 13.119 10.268 -14.135 1.00 81.75 86 GLU A C 1
ATOM 667 O O . GLU A 1 86 ? 14.243 9.917 -14.492 1.00 81.75 86 GLU A O 1
ATOM 672 N N . ALA A 1 87 ? 12.713 10.155 -12.871 1.00 81.00 87 ALA A N 1
ATOM 673 C CA . ALA A 1 87 ? 13.585 9.713 -11.791 1.00 81.00 87 ALA A CA 1
ATOM 674 C C . ALA A 1 87 ? 13.180 8.365 -11.170 1.00 81.00 87 ALA A C 1
ATOM 676 O O . ALA A 1 87 ? 13.870 7.870 -10.277 1.00 81.00 87 ALA A O 1
ATOM 677 N N . GLY A 1 88 ? 12.065 7.779 -11.615 1.00 85.19 88 GLY A N 1
ATOM 678 C CA . GLY A 1 88 ? 11.569 6.467 -11.199 1.00 85.19 88 GLY A CA 1
ATOM 679 C C . GLY A 1 88 ? 11.055 6.387 -9.757 1.00 85.19 88 GL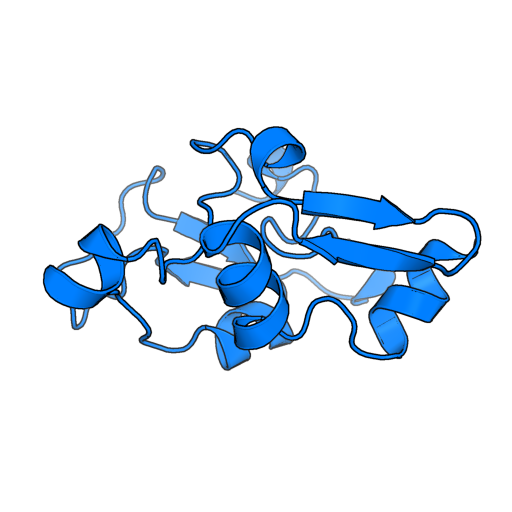Y A C 1
ATOM 680 O O . GLY A 1 88 ? 10.850 5.286 -9.252 1.00 85.19 88 GLY A O 1
ATOM 681 N N . TYR A 1 89 ? 10.866 7.513 -9.057 1.00 92.25 89 TYR A N 1
ATOM 682 C CA . TYR A 1 89 ? 10.398 7.526 -7.664 1.00 92.25 89 TYR A CA 1
ATOM 683 C C . TYR A 1 89 ? 8.991 8.110 -7.512 1.00 92.25 89 TYR A C 1
ATOM 685 O O . TYR A 1 89 ? 8.540 8.944 -8.292 1.00 92.25 89 TYR A O 1
ATOM 693 N N . LEU A 1 90 ? 8.300 7.696 -6.452 1.00 95.81 90 LEU A N 1
ATOM 694 C CA . LEU A 1 90 ? 6.994 8.214 -6.062 1.00 95.81 90 LEU A CA 1
ATOM 695 C C . LEU A 1 90 ? 7.129 9.482 -5.214 1.00 95.81 90 LEU A C 1
ATOM 697 O O . LEU A 1 90 ? 7.949 9.558 -4.294 1.00 95.81 90 LEU A O 1
ATOM 701 N N . VAL A 1 91 ? 6.264 10.455 -5.481 1.00 96.81 91 VAL A N 1
ATOM 702 C CA . VAL A 1 91 ? 6.137 11.721 -4.758 1.00 96.81 91 VAL A CA 1
ATOM 703 C C . VAL A 1 91 ? 4.825 11.730 -3.989 1.00 96.81 91 VAL A C 1
ATOM 705 O O . VAL A 1 91 ? 3.758 11.486 -4.550 1.00 96.81 91 VAL A O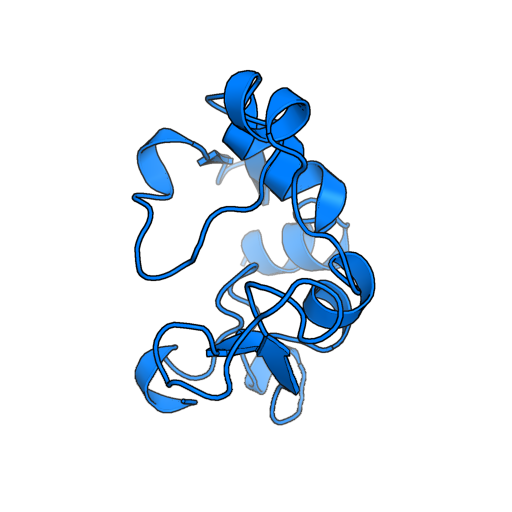 1
ATOM 708 N N . ALA A 1 92 ? 4.891 12.049 -2.699 1.00 97.94 92 ALA A N 1
ATOM 709 C CA . ALA A 1 92 ? 3.706 12.250 -1.879 1.00 97.94 92 ALA A CA 1
ATOM 710 C C . ALA A 1 92 ? 3.074 13.624 -2.139 1.00 97.94 92 ALA A C 1
ATOM 712 O O . ALA A 1 92 ? 3.743 14.648 -2.021 1.00 97.94 92 ALA A O 1
ATOM 713 N N . LEU A 1 93 ? 1.769 13.641 -2.403 1.00 98.31 93 LEU A N 1
ATOM 714 C CA . LEU A 1 93 ? 0.954 14.853 -2.549 1.00 98.31 93 LEU A CA 1
ATOM 715 C C . LEU A 1 93 ? 0.218 15.222 -1.251 1.00 98.31 93 LEU A C 1
ATOM 717 O O . LEU A 1 93 ? -0.293 16.327 -1.099 1.00 98.31 93 LEU A O 1
ATOM 721 N N . THR A 1 94 ? 0.157 14.286 -0.300 1.00 98.56 94 THR A N 1
ATOM 722 C CA . THR A 1 94 ? -0.571 14.426 0.971 1.00 98.56 94 THR A CA 1
ATOM 723 C C . THR A 1 94 ? 0.181 13.740 2.119 1.00 98.56 94 THR A C 1
ATOM 725 O O . THR A 1 94 ? 1.015 12.863 1.862 1.00 98.56 94 THR A O 1
ATOM 728 N N . PRO A 1 95 ? -0.156 14.039 3.392 1.00 98.50 95 PRO A N 1
ATOM 729 C CA . PRO A 1 95 ? 0.367 13.295 4.542 1.00 98.50 95 PRO A CA 1
ATOM 730 C C . PRO A 1 95 ? 0.121 11.782 4.454 1.00 98.50 95 PRO A C 1
ATOM 732 O O . PRO A 1 95 ? 1.000 10.995 4.795 1.00 98.50 95 PRO A O 1
ATOM 735 N N . THR A 1 96 ? -1.036 11.364 3.928 1.00 98.75 96 THR A N 1
ATOM 736 C CA . THR A 1 96 ? -1.359 9.945 3.717 1.00 98.75 96 THR A CA 1
ATOM 737 C C . THR A 1 96 ? -0.475 9.299 2.662 1.00 98.75 96 THR A C 1
ATOM 739 O O . THR A 1 96 ? 0.054 8.218 2.902 1.00 98.75 96 THR A O 1
ATOM 742 N N . GLY A 1 97 ? -0.238 9.969 1.531 1.00 98.62 97 GLY A N 1
ATOM 743 C CA . GLY A 1 97 ? 0.701 9.480 0.519 1.00 98.62 97 GLY A CA 1
ATOM 744 C C . GLY A 1 97 ? 2.118 9.340 1.072 1.00 98.62 97 GLY A C 1
ATOM 745 O O . GLY A 1 97 ? 2.770 8.322 0.853 1.00 98.62 97 GLY A O 1
ATOM 746 N N . MET A 1 98 ? 2.566 10.316 1.868 1.00 98.69 98 MET A N 1
ATOM 747 C CA . MET A 1 98 ? 3.880 10.282 2.514 1.00 98.69 98 MET A CA 1
ATOM 748 C C . MET A 1 98 ? 3.993 9.109 3.486 1.00 98.69 98 MET A C 1
ATOM 750 O O . MET A 1 98 ? 4.964 8.355 3.434 1.00 98.69 98 MET A O 1
ATOM 754 N N . PHE A 1 99 ? 2.988 8.920 4.343 1.00 98.75 99 PHE A N 1
ATOM 755 C CA . PHE A 1 99 ? 2.957 7.802 5.277 1.00 98.75 99 PHE A CA 1
ATOM 756 C C . PHE A 1 99 ? 2.938 6.453 4.544 1.00 98.75 99 PHE A C 1
ATOM 758 O O . PHE A 1 99 ? 3.693 5.553 4.902 1.00 98.75 99 PHE A O 1
ATOM 765 N N . HIS A 1 100 ? 2.132 6.329 3.487 1.00 98.62 100 HIS A N 1
ATOM 766 C CA . HIS A 1 100 ? 2.030 5.118 2.677 1.00 98.62 100 HIS A CA 1
ATOM 767 C C . HIS A 1 100 ? 3.357 4.757 1.992 1.00 98.62 100 HIS A C 1
ATOM 769 O O . HIS A 1 100 ? 3.822 3.626 2.133 1.00 98.62 100 HIS A O 1
ATOM 775 N N . ILE A 1 101 ? 4.000 5.719 1.314 1.00 98.50 101 ILE A N 1
ATOM 776 C CA . ILE A 1 101 ? 5.306 5.526 0.660 1.00 98.50 101 ILE A CA 1
ATOM 777 C C . ILE A 1 101 ? 6.364 5.095 1.677 1.00 98.50 101 ILE A C 1
ATOM 779 O O . ILE A 1 101 ? 7.114 4.150 1.416 1.00 98.50 101 ILE A O 1
ATOM 783 N N . ASN A 1 102 ? 6.413 5.768 2.830 1.00 98.56 102 ASN A N 1
ATOM 784 C CA . ASN A 1 102 ? 7.434 5.531 3.843 1.00 98.56 102 ASN A CA 1
ATOM 785 C C . ASN A 1 102 ? 7.245 4.186 4.545 1.00 98.56 102 ASN A C 1
ATOM 787 O O . ASN A 1 102 ? 8.198 3.415 4.619 1.00 98.56 102 ASN A O 1
ATOM 791 N N . LEU A 1 103 ? 6.031 3.878 5.015 1.00 98.62 103 LEU A N 1
ATOM 792 C CA . LEU A 1 103 ? 5.766 2.631 5.736 1.00 98.62 103 LEU A CA 1
ATOM 793 C C . LEU A 1 103 ? 6.031 1.405 4.854 1.00 98.62 103 LEU A C 1
ATOM 795 O O . LEU A 1 103 ? 6.586 0.420 5.324 1.00 98.62 103 LEU A O 1
ATOM 799 N N . LEU A 1 104 ? 5.653 1.458 3.574 1.00 98.56 104 LEU A N 1
ATOM 800 C CA . LEU A 1 104 ? 5.790 0.330 2.645 1.00 98.56 104 LEU A CA 1
ATOM 801 C C . LEU A 1 104 ? 7.114 0.327 1.869 1.00 98.56 104 LEU A C 1
ATOM 803 O O . LEU A 1 104 ? 7.335 -0.566 1.041 1.00 98.56 104 LEU A O 1
ATOM 807 N N . HIS A 1 105 ? 7.982 1.312 2.118 1.00 97.94 105 HIS A N 1
ATOM 808 C CA . HIS A 1 105 ? 9.253 1.503 1.423 1.00 97.94 105 HIS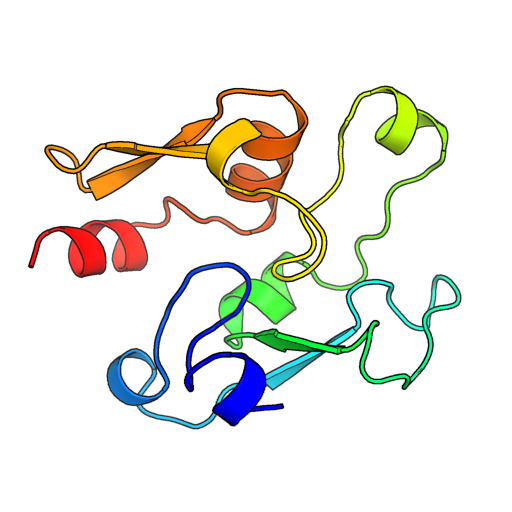 A CA 1
ATOM 809 C C . HIS A 1 105 ? 9.085 1.471 -0.106 1.00 97.94 105 HIS A C 1
ATOM 811 O O . HIS A 1 105 ? 9.742 0.685 -0.801 1.00 97.94 105 HIS A O 1
ATOM 817 N N . LEU A 1 106 ? 8.160 2.280 -0.634 1.00 97.19 106 LEU A N 1
ATOM 818 C CA . LEU A 1 106 ? 7.803 2.248 -2.059 1.00 97.19 106 LEU A CA 1
ATOM 819 C C . LEU A 1 106 ? 8.875 2.858 -2.976 1.00 97.19 106 LEU A C 1
ATOM 821 O O . LEU A 1 106 ? 8.941 2.498 -4.141 1.00 97.19 106 LEU A O 1
ATOM 825 N N . ASN A 1 107 ? 9.778 3.677 -2.429 1.00 96.81 107 ASN A N 1
ATOM 826 C CA . ASN A 1 107 ? 10.943 4.220 -3.142 1.00 96.81 107 ASN A CA 1
ATOM 827 C C . ASN A 1 107 ? 12.239 3.439 -2.862 1.00 96.81 107 ASN A C 1
ATOM 829 O O . ASN A 1 107 ? 13.336 3.987 -2.955 1.00 96.81 107 ASN A O 1
ATOM 833 N N . ARG A 1 108 ? 12.148 2.164 -2.460 1.00 95.38 108 ARG A N 1
ATOM 834 C CA . ARG A 1 108 ? 13.345 1.317 -2.324 1.00 95.38 108 ARG A CA 1
ATOM 835 C C . ARG A 1 108 ? 14.013 1.110 -3.696 1.00 95.38 108 ARG A C 1
ATOM 837 O O . ARG A 1 108 ? 13.281 0.993 -4.681 1.00 95.38 108 ARG A O 1
ATOM 844 N N . PRO A 1 109 ? 15.352 0.975 -3.771 1.00 93.88 109 PRO A N 1
ATOM 845 C CA . PRO A 1 109 ? 16.090 0.976 -5.040 1.00 93.88 109 PRO A CA 1
ATOM 846 C C . PRO A 1 109 ? 15.544 0.010 -6.093 1.00 93.88 109 PRO A C 1
ATOM 848 O O . PRO A 1 109 ? 15.384 0.383 -7.246 1.00 93.88 109 PRO A O 1
ATOM 851 N N . GLN A 1 110 ? 15.141 -1.194 -5.675 1.00 93.06 110 GLN A N 1
ATOM 852 C CA . GLN A 1 110 ? 14.639 -2.218 -6.593 1.00 93.06 110 GLN A CA 1
ATOM 853 C C . GLN A 1 110 ? 13.369 -1.779 -7.335 1.00 93.06 110 GLN A C 1
ATOM 855 O O . GLN A 1 110 ? 13.182 -2.163 -8.481 1.00 93.06 110 GLN A O 1
ATOM 860 N N . LEU A 1 111 ? 12.485 -1.001 -6.693 1.00 93.25 111 LEU A N 1
ATOM 861 C CA . LEU A 1 111 ? 11.266 -0.494 -7.340 1.00 93.25 111 LEU A CA 1
ATOM 862 C C . LEU A 1 111 ? 11.552 0.683 -8.269 1.00 93.25 111 LEU A C 1
ATOM 864 O O . LEU A 1 111 ? 10.930 0.788 -9.322 1.00 93.25 111 LEU A O 1
ATOM 868 N N . VAL A 1 112 ? 12.497 1.538 -7.882 1.00 91.50 112 VAL A N 1
ATOM 869 C CA . VAL A 1 112 ? 12.918 2.680 -8.698 1.00 91.50 112 VAL A CA 1
ATOM 870 C C . VAL A 1 112 ? 13.556 2.183 -9.995 1.00 91.50 112 VAL A C 1
ATOM 872 O O . VAL A 1 112 ? 13.170 2.614 -11.074 1.00 91.50 112 VAL A O 1
ATOM 875 N N . GLU A 1 113 ? 14.446 1.193 -9.908 1.00 87.75 113 GLU A N 1
ATOM 876 C CA . GLU A 1 113 ? 15.074 0.553 -11.072 1.00 87.75 113 GLU A CA 1
ATOM 877 C C . GLU A 1 113 ? 14.055 -0.150 -11.984 1.00 87.75 113 GLU A C 1
ATOM 879 O O . GLU A 1 113 ? 14.163 -0.067 -13.204 1.00 87.75 113 GLU A O 1
ATOM 884 N N . LEU A 1 114 ? 13.036 -0.800 -11.406 1.00 83.56 114 LEU A N 1
ATOM 885 C CA . LEU A 1 114 ? 11.939 -1.441 -12.147 1.00 83.56 114 LEU A CA 1
ATOM 886 C C . LEU A 1 114 ? 11.057 -0.448 -12.922 1.00 83.56 114 LEU A C 1
ATOM 888 O O . LEU A 1 114 ? 10.365 -0.874 -13.840 1.00 83.56 114 LEU A O 1
ATOM 892 N N . SER A 1 115 ? 11.050 0.832 -12.542 1.00 72.69 115 SER A N 1
ATOM 893 C CA . SER A 1 115 ? 10.183 1.863 -13.134 1.00 72.69 115 SER A CA 1
ATOM 894 C C . SER A 1 115 ? 10.863 2.665 -14.253 1.00 72.69 115 SER A C 1
ATOM 896 O O . SER A 1 115 ? 10.215 3.496 -14.876 1.00 72.69 115 SER A O 1
ATOM 898 N N . ILE A 1 116 ? 12.159 2.438 -14.502 1.00 53.19 116 ILE A N 1
ATOM 899 C CA . ILE A 1 116 ? 12.974 3.162 -15.502 1.00 53.19 116 ILE A CA 1
ATOM 900 C C . ILE A 1 116 ? 12.991 2.437 -16.873 1.00 53.19 116 ILE A C 1
ATOM 902 O O . ILE A 1 116 ? 13.649 2.882 -17.813 1.00 53.19 116 ILE A O 1
ATOM 906 N N . VAL A 1 117 ? 12.254 1.331 -17.018 1.00 41.31 117 VAL A N 1
ATOM 907 C CA . VAL A 1 117 ? 12.219 0.476 -18.224 1.00 41.31 117 VAL A CA 1
ATOM 908 C C . VAL A 1 117 ? 10.889 0.514 -18.957 1.00 41.31 117 VAL A C 1
ATOM 910 O O . VAL A 1 117 ? 9.839 0.435 -18.284 1.00 41.31 117 VAL A O 1
#